Protein AF-A0AAJ8LCW9-F1 (afdb_monomer_lite)

Organism: NCBI:txid1296096

Structure (mmCIF, N/CA/C/O backbone):
data_AF-A0AAJ8LCW9-F1
#
_entry.id   AF-A0AAJ8LCW9-F1
#
loop_
_atom_site.group_PDB
_atom_site.id
_atom_site.type_symbol
_atom_site.label_atom_id
_atom_site.label_alt_id
_atom_site.label_comp_id
_atom_site.label_asym_id
_atom_site.label_entity_id
_atom_site.label_seq_id
_atom_site.pdbx_PDB_ins_code
_atom_site.Cartn_x
_atom_site.Cartn_y
_atom_site.Cartn_z
_atom_site.occupancy
_atom_site.B_iso_or_equiv
_atom_site.auth_seq_id
_atom_site.auth_comp_id
_atom_site.auth_asym_id
_atom_site.auth_atom_id
_atom_site.pdbx_PDB_model_num
ATOM 1 N N . MET A 1 1 ? -0.059 -3.047 -17.347 1.00 58.25 1 MET A N 1
ATOM 2 C CA . MET A 1 1 ? -0.782 -4.245 -16.850 1.00 58.25 1 MET A CA 1
ATOM 3 C C . MET A 1 1 ? 0.128 -5.321 -16.253 1.00 58.25 1 MET A C 1
ATOM 5 O O . MET A 1 1 ? -0.331 -6.059 -15.388 1.00 58.25 1 MET A O 1
ATOM 9 N N . HIS A 1 2 ? 1.405 -5.408 -16.647 1.00 83.19 2 HIS A N 1
ATOM 10 C CA . HIS A 1 2 ? 2.320 -6.423 -16.113 1.00 83.19 2 HIS A CA 1
ATOM 11 C C . HIS A 1 2 ? 2.634 -6.242 -14.610 1.00 83.19 2 HIS A C 1
ATOM 13 O O . HIS A 1 2 ? 2.456 -7.176 -13.840 1.00 83.19 2 HIS A O 1
ATOM 19 N N . TYR A 1 3 ? 2.980 -5.028 -14.161 1.00 90.06 3 TYR A N 1
ATOM 20 C CA . TYR A 1 3 ? 3.440 -4.777 -12.783 1.00 90.06 3 TYR A CA 1
ATOM 21 C C . TYR A 1 3 ? 2.449 -5.167 -11.680 1.00 90.06 3 TYR A C 1
ATOM 23 O O . TYR A 1 3 ? 2.818 -5.895 -10.763 1.00 90.06 3 TYR A O 1
ATOM 31 N N . ILE A 1 4 ? 1.185 -4.743 -11.783 1.00 91.00 4 ILE A N 1
ATOM 32 C CA . ILE A 1 4 ? 0.148 -5.074 -10.790 1.00 91.00 4 ILE A CA 1
ATOM 33 C C . ILE A 1 4 ? -0.061 -6.593 -10.715 1.00 91.00 4 ILE A C 1
ATOM 35 O O . ILE A 1 4 ? -0.113 -7.154 -9.623 1.00 91.00 4 ILE A O 1
ATOM 39 N N . SER A 1 5 ? -0.099 -7.275 -11.863 1.00 91.38 5 SER A N 1
ATOM 40 C CA . SER A 1 5 ? -0.212 -8.738 -11.914 1.00 91.38 5 SER A CA 1
ATOM 41 C C . SER A 1 5 ? 0.987 -9.411 -11.236 1.00 91.38 5 SER A C 1
ATOM 43 O O . SER A 1 5 ? 0.814 -10.320 -10.427 1.00 91.38 5 SER A O 1
ATOM 45 N N . THR A 1 6 ? 2.205 -8.925 -11.485 1.00 92.25 6 THR A N 1
ATOM 46 C CA . THR A 1 6 ? 3.420 -9.428 -10.829 1.00 92.25 6 THR A CA 1
ATOM 47 C C . THR A 1 6 ? 3.363 -9.258 -9.312 1.00 92.25 6 THR A C 1
ATOM 49 O O . THR A 1 6 ? 3.695 -10.193 -8.579 1.00 92.25 6 THR A O 1
ATOM 52 N N . VAL A 1 7 ? 2.897 -8.105 -8.818 1.00 93.31 7 VAL A N 1
ATOM 53 C CA . VAL A 1 7 ? 2.725 -7.884 -7.375 1.00 93.31 7 VAL A CA 1
ATOM 54 C C . VAL A 1 7 ? 1.676 -8.831 -6.792 1.00 93.31 7 VAL A C 1
ATOM 56 O O . VAL A 1 7 ? 1.915 -9.415 -5.734 1.00 93.31 7 VAL A O 1
ATOM 59 N N . TYR A 1 8 ? 0.559 -9.058 -7.488 1.00 93.06 8 TYR A N 1
ATOM 60 C CA . TYR A 1 8 ? -0.453 -10.020 -7.049 1.00 93.06 8 TYR A CA 1
ATOM 61 C C . TYR A 1 8 ? 0.145 -11.419 -6.845 1.00 93.06 8 TYR A C 1
ATOM 63 O O . TYR A 1 8 ? 0.062 -11.995 -5.757 1.00 93.06 8 TYR A O 1
ATOM 71 N N . TYR A 1 9 ? 0.819 -11.943 -7.871 1.00 92.56 9 TYR A N 1
ATOM 72 C CA . TYR A 1 9 ? 1.364 -13.298 -7.836 1.00 92.56 9 TYR A CA 1
ATOM 73 C C . TYR A 1 9 ? 2.528 -13.462 -6.859 1.00 92.56 9 TYR A C 1
ATOM 75 O O . TYR A 1 9 ? 2.639 -14.517 -6.235 1.00 92.56 9 TYR A O 1
ATOM 83 N N . ARG A 1 10 ? 3.403 -12.457 -6.714 1.00 91.06 10 ARG A N 1
ATOM 84 C CA . ARG A 1 10 ? 4.617 -12.576 -5.885 1.00 91.06 10 ARG A CA 1
ATOM 85 C C . ARG A 1 10 ? 4.425 -12.126 -4.432 1.00 91.06 10 ARG A C 1
ATOM 87 O O . ARG A 1 10 ? 5.146 -12.619 -3.566 1.00 91.06 10 ARG A O 1
ATOM 94 N N . ILE A 1 11 ? 3.498 -11.205 -4.158 1.00 91.88 11 ILE A N 1
ATOM 95 C CA . ILE A 1 11 ? 3.302 -10.595 -2.830 1.00 91.88 11 ILE A CA 1
ATOM 96 C C . ILE A 1 11 ? 1.948 -10.967 -2.240 1.00 91.88 11 ILE A C 1
ATOM 98 O O . ILE A 1 11 ? 1.900 -11.562 -1.162 1.00 91.88 11 ILE A O 1
ATOM 102 N N . GLN A 1 12 ? 0.854 -10.628 -2.929 1.00 89.88 12 GLN A N 1
ATOM 103 C CA . GLN A 1 12 ? -0.493 -10.765 -2.366 1.00 89.88 12 GLN A CA 1
ATOM 104 C C . GLN A 1 12 ? -0.827 -12.225 -2.051 1.00 89.88 12 GLN A C 1
ATOM 106 O O . GLN A 1 12 ? -1.369 -12.509 -0.987 1.00 89.88 12 GLN A O 1
ATOM 111 N N . SER A 1 13 ? -0.424 -13.150 -2.924 1.00 88.69 13 SER A N 1
ATOM 112 C CA . SER A 1 13 ? -0.558 -14.600 -2.724 1.00 88.69 13 SER A CA 1
ATOM 113 C C . SER A 1 13 ? 0.070 -15.123 -1.423 1.00 88.69 13 SER A C 1
ATOM 115 O O . SER A 1 13 ? -0.353 -16.159 -0.918 1.00 88.69 13 SER A O 1
ATOM 117 N N . ARG A 1 14 ? 1.077 -14.424 -0.879 1.00 89.69 14 ARG A N 1
ATOM 118 C CA . ARG A 1 14 ? 1.819 -14.830 0.324 1.00 89.69 14 ARG A CA 1
ATOM 119 C C . ARG A 1 14 ? 1.370 -14.093 1.578 1.00 89.69 14 ARG A C 1
ATOM 121 O O . ARG A 1 14 ? 1.349 -14.695 2.645 1.00 89.69 14 ARG A O 1
ATOM 128 N N . TYR A 1 15 ? 1.058 -12.801 1.457 1.00 85.75 15 TYR A N 1
ATOM 129 C CA . TYR A 1 15 ? 0.873 -11.924 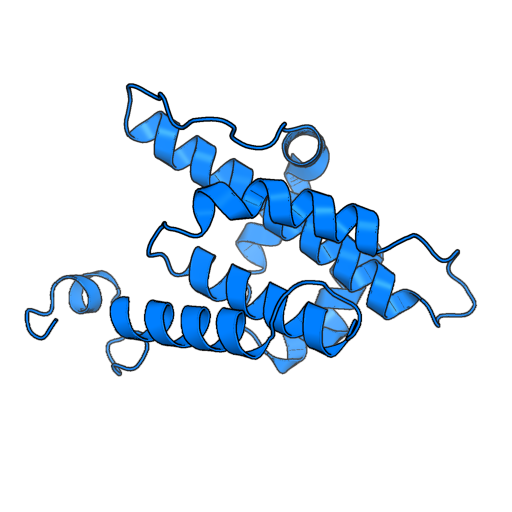2.617 1.00 85.75 15 TYR A CA 1
ATOM 130 C C . TYR A 1 15 ? -0.533 -11.336 2.765 1.00 85.75 15 TYR A C 1
ATOM 132 O O . TYR A 1 15 ? -0.788 -10.731 3.798 1.00 85.75 15 TYR A O 1
ATOM 140 N N . GLY A 1 16 ? -1.440 -11.523 1.797 1.00 87.00 16 GLY A N 1
ATOM 141 C CA . GLY A 1 16 ? -2.896 -11.347 1.938 1.00 87.00 16 GLY A CA 1
ATOM 142 C C . GLY A 1 16 ? -3.410 -10.068 2.612 1.00 87.00 16 GLY A C 1
ATOM 143 O O . GLY A 1 16 ? -4.531 -10.074 3.112 1.00 87.00 16 GLY A O 1
ATOM 144 N N . PHE A 1 17 ? -2.613 -8.999 2.681 1.00 90.56 17 PHE A N 1
ATOM 145 C CA . PHE A 1 17 ? -2.927 -7.823 3.494 1.00 90.56 17 PHE A CA 1
ATOM 146 C C . PHE A 1 17 ? -3.607 -6.720 2.690 1.00 90.56 17 PHE A C 1
ATOM 148 O O . PHE A 1 17 ? -4.244 -5.861 3.288 1.00 90.56 17 PHE A O 1
ATOM 155 N N . LEU A 1 18 ? -3.499 -6.727 1.360 1.00 91.81 18 LEU A N 1
ATOM 156 C CA . LEU A 1 18 ? -4.129 -5.724 0.505 1.00 91.81 18 LEU A CA 1
ATOM 157 C C . LEU A 1 18 ? -5.569 -6.114 0.167 1.00 91.81 18 LEU A C 1
ATOM 159 O O . LEU A 1 18 ? -5.849 -7.284 -0.105 1.00 91.81 18 LEU A O 1
ATOM 163 N N . ASP A 1 19 ? -6.461 -5.127 0.094 1.00 91.06 19 ASP A N 1
ATOM 164 C CA . ASP A 1 19 ? -7.772 -5.315 -0.523 1.00 91.06 19 ASP A CA 1
ATOM 165 C C . ASP A 1 19 ? -7.655 -5.194 -2.046 1.00 91.06 19 ASP A C 1
ATOM 167 O O . ASP A 1 19 ? -7.587 -4.105 -2.623 1.00 91.06 19 ASP A O 1
ATOM 171 N N . TRP A 1 20 ? -7.615 -6.349 -2.709 1.00 90.94 20 TRP A N 1
ATOM 172 C CA . TRP A 1 20 ? -7.458 -6.396 -4.155 1.00 90.94 20 TRP A CA 1
ATOM 173 C C . TRP A 1 20 ? -8.676 -5.860 -4.907 1.00 90.94 20 TRP A C 1
ATOM 175 O O . TRP A 1 20 ? -8.513 -5.344 -6.009 1.00 90.94 20 TRP A O 1
ATOM 185 N N . LEU A 1 21 ? -9.880 -5.951 -4.336 1.00 91.94 21 LEU A N 1
ATOM 186 C CA . LEU A 1 21 ? -11.086 -5.462 -5.001 1.00 91.94 21 LEU A CA 1
ATOM 187 C C . LEU A 1 21 ? -11.037 -3.934 -5.125 1.00 91.94 21 LEU A C 1
ATOM 189 O O . LEU A 1 21 ? -11.228 -3.398 -6.219 1.00 91.94 21 LEU A O 1
ATOM 193 N N . SER A 1 22 ? -10.687 -3.251 -4.031 1.00 92.00 22 SER A N 1
ATOM 194 C CA . SER A 1 22 ? -10.468 -1.800 -4.018 1.00 92.00 22 SER A CA 1
ATOM 195 C C . SER A 1 22 ? -9.353 -1.389 -4.981 1.00 92.00 22 SER A C 1
ATOM 197 O O . SER A 1 22 ? -9.538 -0.477 -5.786 1.00 92.00 22 SER A O 1
ATOM 199 N N . ILE A 1 23 ? -8.242 -2.135 -5.011 1.00 93.62 23 ILE A N 1
ATOM 200 C CA . ILE A 1 23 ? -7.146 -1.892 -5.963 1.00 93.62 23 ILE A CA 1
ATOM 201 C C . ILE A 1 23 ? -7.613 -2.014 -7.417 1.00 93.62 23 ILE A C 1
ATOM 203 O O . ILE A 1 23 ? -7.252 -1.173 -8.237 1.00 93.62 23 ILE A O 1
ATOM 207 N N . GLN A 1 24 ? -8.413 -3.026 -7.763 1.00 92.56 24 GLN A N 1
ATOM 208 C CA . GLN A 1 24 ? -8.944 -3.166 -9.124 1.00 92.56 24 GLN A CA 1
ATOM 209 C C . GLN A 1 24 ? -9.886 -2.011 -9.491 1.00 92.56 24 GLN A C 1
ATOM 211 O O . GLN A 1 24 ? -9.837 -1.509 -10.615 1.00 92.56 24 GLN A O 1
ATOM 216 N N . ASN A 1 25 ? -10.701 -1.545 -8.544 1.00 93.69 25 ASN A N 1
ATOM 217 C CA . ASN A 1 25 ? -11.570 -0.389 -8.751 1.00 93.69 25 ASN A CA 1
ATOM 218 C C . ASN A 1 25 ? -10.762 0.901 -8.982 1.00 93.69 25 ASN A C 1
ATOM 220 O O . ASN A 1 25 ? -11.015 1.635 -9.940 1.00 93.69 25 ASN A O 1
ATOM 224 N N . TRP A 1 26 ? -9.737 1.157 -8.166 1.00 93.94 26 TRP A N 1
ATOM 225 C CA . TRP A 1 26 ? -8.822 2.281 -8.384 1.00 93.94 26 TRP A CA 1
ATOM 226 C C . TRP A 1 26 ? -8.065 2.138 -9.703 1.00 93.94 26 TRP A C 1
ATOM 228 O O . TRP A 1 26 ? -7.914 3.116 -10.434 1.00 93.94 26 TRP A O 1
ATOM 238 N N . GLN A 1 27 ? -7.671 0.917 -10.072 1.00 92.38 27 GLN A N 1
ATOM 239 C CA . GLN A 1 27 ? -7.014 0.648 -11.344 1.00 92.38 27 GLN A CA 1
ATOM 240 C C . GLN A 1 27 ? -7.904 1.001 -12.534 1.00 92.38 27 GLN A C 1
ATOM 242 O O . GLN A 1 27 ? -7.396 1.510 -13.525 1.00 92.38 27 GLN A O 1
ATOM 247 N N . PHE A 1 28 ? -9.221 0.808 -12.459 1.00 92.81 28 PHE A N 1
ATOM 248 C CA . PHE A 1 28 ? -10.123 1.274 -13.516 1.00 92.81 28 PHE A CA 1
ATOM 249 C C . PHE A 1 28 ? -10.070 2.804 -13.685 1.00 92.81 28 PHE A C 1
ATOM 251 O O . PHE A 1 28 ? -10.131 3.322 -14.799 1.00 92.81 28 PHE A O 1
ATOM 258 N N . LYS A 1 29 ? -9.867 3.533 -12.583 1.00 93.00 29 LYS A N 1
ATOM 259 C CA . LYS A 1 29 ? -9.745 4.997 -12.535 1.00 93.00 29 LYS A CA 1
ATOM 260 C C . LYS A 1 29 ? -8.294 5.493 -12.616 1.00 93.00 29 LYS A C 1
ATOM 262 O O . LYS A 1 29 ? -8.047 6.675 -12.378 1.00 93.00 29 LYS A O 1
ATOM 267 N N . HIS A 1 30 ? -7.333 4.636 -12.981 1.00 92.00 30 HIS A N 1
ATOM 268 C CA . HIS A 1 30 ? -5.902 4.934 -12.845 1.00 92.00 30 HIS A CA 1
ATOM 269 C C . HIS A 1 30 ? -5.470 6.238 -13.532 1.00 92.00 30 HIS A C 1
ATOM 271 O O . HIS A 1 30 ? -4.596 6.932 -13.031 1.00 92.00 30 HIS A O 1
ATOM 277 N N . ARG A 1 31 ? -6.074 6.595 -14.677 1.00 91.69 31 ARG A N 1
ATOM 278 C CA . ARG A 1 31 ? -5.732 7.831 -15.404 1.00 91.69 31 ARG A CA 1
ATOM 279 C C . ARG A 1 31 ? -6.019 9.081 -14.585 1.00 91.69 31 ARG A C 1
ATOM 281 O O . ARG A 1 31 ? -5.244 10.023 -14.638 1.00 91.69 31 ARG A O 1
ATOM 288 N N . TYR A 1 32 ? -7.131 9.069 -13.862 1.00 92.69 32 TYR A N 1
ATOM 289 C CA . TYR A 1 32 ? -7.525 10.167 -12.996 1.00 92.69 32 TYR A CA 1
ATOM 290 C C . TYR A 1 32 ? -6.658 10.182 -11.736 1.00 92.69 32 TYR A C 1
ATOM 292 O O . TYR A 1 32 ? -6.013 11.183 -11.454 1.00 92.69 32 TYR A O 1
ATOM 300 N N . LEU A 1 33 ? -6.552 9.043 -11.046 1.00 92.81 33 LEU A N 1
ATOM 301 C CA . LEU A 1 33 ? -5.837 8.951 -9.769 1.00 92.81 33 LEU A CA 1
ATOM 302 C C . LEU A 1 33 ? -4.334 9.232 -9.897 1.00 92.81 33 LEU A C 1
ATOM 304 O O . LEU A 1 33 ? -3.765 9.919 -9.058 1.00 92.81 33 LEU A O 1
ATOM 308 N N . CYS A 1 34 ? -3.685 8.758 -10.963 1.00 91.19 34 CYS A N 1
ATOM 309 C CA . CYS A 1 34 ? -2.270 9.046 -11.206 1.00 91.19 34 CYS A CA 1
ATOM 310 C C . CYS A 1 34 ? -2.019 10.483 -11.694 1.00 91.19 34 CYS A C 1
ATOM 312 O O . CYS A 1 34 ? -0.870 10.911 -11.707 1.00 91.19 34 CYS A O 1
ATOM 314 N N . ALA A 1 35 ? -3.055 11.216 -12.113 1.00 92.19 35 ALA A N 1
ATOM 315 C CA . ALA A 1 35 ? -2.947 12.626 -12.485 1.00 92.19 35 ALA A CA 1
ATOM 316 C C . ALA A 1 35 ? -3.201 13.578 -11.303 1.00 92.19 35 ALA A C 1
ATOM 318 O O . ALA A 1 35 ? -3.006 14.785 -11.448 1.00 92.19 35 ALA A O 1
ATOM 319 N N . LEU A 1 36 ? -3.633 13.057 -10.148 1.00 90.00 36 LEU A N 1
ATOM 320 C CA . LEU A 1 36 ? -3.848 13.859 -8.950 1.00 90.00 36 LEU A CA 1
ATOM 321 C C . LEU A 1 36 ? -2.529 14.452 -8.457 1.00 90.00 36 LEU A C 1
ATOM 323 O O . LEU A 1 36 ? -1.495 13.785 -8.427 1.00 90.00 36 LEU A O 1
ATOM 327 N N . GLN A 1 37 ? -2.584 15.705 -8.020 1.00 86.25 37 GLN A N 1
ATOM 328 C CA . GLN A 1 37 ? -1.488 16.300 -7.268 1.00 86.25 37 GLN A CA 1
ATOM 329 C C . GLN A 1 37 ? -1.550 15.830 -5.808 1.00 86.25 37 GLN A C 1
ATOM 331 O O . GLN A 1 37 ? -2.642 15.553 -5.312 1.00 86.25 37 GLN A O 1
ATOM 336 N N . PRO A 1 38 ? -0.412 15.712 -5.106 1.00 81.81 38 PRO A N 1
ATOM 337 C CA . PRO A 1 38 ? -0.403 15.421 -3.675 1.00 81.81 38 PRO A CA 1
ATOM 338 C C . PRO A 1 38 ? -1.197 16.463 -2.875 1.00 81.81 38 PRO A C 1
ATOM 340 O O . PRO A 1 38 ? -1.182 17.644 -3.214 1.00 81.81 38 PRO A O 1
ATOM 343 N N . LEU A 1 39 ? -1.870 16.026 -1.805 1.00 79.81 39 LEU A N 1
ATOM 344 C CA . LEU A 1 39 ? -2.582 16.919 -0.884 1.00 79.81 39 LEU A CA 1
ATOM 345 C C . LEU A 1 39 ? -1.567 17.857 -0.215 1.00 79.81 39 LEU A C 1
ATOM 347 O O . LEU A 1 39 ? -0.648 17.372 0.443 1.00 79.81 39 LEU A O 1
ATOM 351 N N . SER A 1 40 ? -1.730 19.172 -0.383 1.00 67.12 40 SER A N 1
ATOM 352 C CA . SER A 1 40 ? -0.885 20.177 0.273 1.00 67.12 40 SER A CA 1
ATOM 353 C C . SER A 1 40 ? -1.445 20.619 1.626 1.00 67.12 40 SER A C 1
ATOM 355 O O . SER A 1 40 ? -0.676 20.670 2.570 1.00 67.12 40 SER A O 1
ATOM 357 N N . ASP A 1 41 ? -2.762 20.841 1.747 1.00 57.50 41 ASP A N 1
ATOM 358 C CA . ASP A 1 41 ? -3.448 21.187 3.003 1.00 57.50 41 ASP A CA 1
ATOM 359 C C . ASP A 1 41 ? -4.922 20.736 2.939 1.00 57.50 41 ASP A C 1
ATOM 361 O O . ASP A 1 41 ? -5.624 21.040 1.971 1.00 57.50 41 ASP A O 1
ATOM 365 N N . ILE A 1 42 ? -5.419 20.012 3.952 1.00 58.88 42 ILE A N 1
ATOM 366 C CA . ILE A 1 42 ? -6.837 19.606 4.046 1.00 58.88 42 ILE A CA 1
ATOM 367 C C . ILE A 1 42 ? -7.652 20.805 4.566 1.00 58.88 42 ILE A C 1
ATOM 369 O O . ILE A 1 42 ? -8.038 20.850 5.728 1.00 58.88 42 ILE A O 1
ATOM 373 N N . ASN A 1 43 ? -7.901 21.796 3.709 1.00 52.41 43 ASN A N 1
ATOM 374 C CA . ASN A 1 43 ? -8.856 22.881 3.968 1.00 52.41 43 ASN A CA 1
ATOM 375 C C . ASN A 1 43 ? -10.168 22.581 3.233 1.00 52.41 43 ASN A C 1
ATOM 377 O O . ASN A 1 43 ? -10.500 23.237 2.249 1.00 52.41 43 ASN A O 1
ATOM 381 N N . ILE A 1 44 ? -10.879 21.534 3.652 1.00 58.34 44 ILE A N 1
ATOM 382 C CA . ILE A 1 44 ? -12.142 21.128 3.023 1.00 58.34 44 ILE A CA 1
ATOM 383 C C . ILE A 1 44 ? -13.260 21.290 4.054 1.00 58.34 44 ILE A C 1
ATOM 385 O O . ILE A 1 44 ? -13.184 20.759 5.156 1.00 58.34 44 ILE A O 1
ATOM 389 N N . GLU A 1 45 ? -14.290 22.056 3.699 1.00 57.50 45 GLU A N 1
ATOM 390 C CA . GLU A 1 45 ? -15.361 22.483 4.613 1.00 57.50 45 GLU A CA 1
ATOM 391 C C . GLU A 1 45 ? -16.490 21.438 4.770 1.00 57.50 45 GLU A C 1
ATOM 393 O O . GLU A 1 45 ? -17.350 21.592 5.635 1.00 57.50 45 GLU A O 1
ATOM 398 N N . GLN A 1 46 ? -16.495 20.362 3.966 1.00 64.75 46 GLN A N 1
ATOM 399 C CA . GLN A 1 46 ? -17.539 19.324 3.966 1.00 64.75 46 GLN A CA 1
ATOM 400 C C . GLN A 1 46 ? -16.974 17.914 4.202 1.00 64.75 46 GLN A C 1
ATOM 402 O O . GLN A 1 46 ? -16.064 17.461 3.509 1.00 64.75 46 GLN A O 1
ATOM 407 N N . GLN A 1 47 ? -17.558 17.195 5.168 1.00 66.25 47 GLN A N 1
ATOM 408 C CA . GLN A 1 47 ? -17.099 15.876 5.629 1.00 66.25 47 GLN A CA 1
ATOM 409 C C . GLN A 1 47 ? -17.133 14.788 4.539 1.00 66.25 47 GLN A C 1
ATOM 411 O O . GLN A 1 47 ? -16.225 13.957 4.473 1.00 66.25 47 GLN A O 1
ATOM 416 N N . ASP A 1 48 ? -18.152 14.795 3.676 1.00 72.56 48 ASP A N 1
ATOM 417 C CA . ASP A 1 48 ? -18.312 13.781 2.624 1.00 72.56 48 ASP A CA 1
ATOM 418 C C . ASP A 1 48 ? -17.293 13.961 1.487 1.00 72.56 48 ASP A C 1
ATOM 420 O O . ASP A 1 48 ? -16.756 12.981 0.959 1.00 72.56 48 ASP A O 1
ATOM 424 N N . ASP A 1 49 ? -16.951 15.210 1.167 1.00 79.44 49 ASP A N 1
ATOM 425 C CA . ASP A 1 49 ? -15.918 15.531 0.181 1.00 79.44 49 ASP A CA 1
ATOM 426 C C . ASP A 1 49 ? -14.517 15.188 0.703 1.00 79.44 49 ASP A C 1
ATOM 428 O O . ASP A 1 49 ? -13.683 14.683 -0.053 1.00 79.44 49 ASP A O 1
ATOM 432 N N . ILE A 1 50 ? -14.274 15.362 2.011 1.00 83.31 50 ILE A N 1
ATOM 433 C CA . ILE A 1 50 ? -13.032 14.928 2.669 1.00 83.31 50 ILE A CA 1
ATOM 434 C C . ILE A 1 50 ? -12.853 13.416 2.536 1.00 83.31 50 ILE A C 1
ATOM 436 O O . ILE A 1 50 ? -11.787 12.953 2.132 1.00 83.31 50 ILE A O 1
ATOM 440 N N . ALA A 1 51 ? -13.884 12.633 2.868 1.00 86.06 51 ALA A N 1
ATOM 441 C CA . ALA A 1 51 ? -13.799 11.176 2.828 1.00 86.06 51 ALA A CA 1
ATOM 442 C C . ALA A 1 51 ? -13.506 10.660 1.410 1.00 86.06 51 ALA A C 1
ATOM 444 O O . ALA A 1 51 ? -12.677 9.764 1.234 1.00 86.06 51 ALA A O 1
ATOM 445 N N . ARG A 1 52 ? -14.135 11.263 0.391 1.00 87.38 52 ARG A N 1
ATOM 446 C CA . ARG A 1 52 ? -13.852 10.959 -1.018 1.00 87.38 52 ARG A CA 1
ATOM 447 C C . ARG A 1 52 ? -12.428 11.314 -1.422 1.00 87.38 52 ARG A C 1
ATOM 449 O O . ARG A 1 52 ? -11.764 10.484 -2.035 1.00 87.38 52 ARG A O 1
ATOM 456 N N . ALA A 1 53 ? -11.958 12.509 -1.070 1.00 88.19 53 ALA A N 1
ATOM 457 C CA . ALA A 1 53 ? -10.594 12.927 -1.374 1.00 88.19 53 ALA A CA 1
ATOM 458 C C . ALA A 1 53 ? -9.571 11.986 -0.715 1.00 88.19 53 ALA A C 1
ATOM 460 O O . ALA A 1 53 ? -8.619 11.545 -1.354 1.00 88.19 53 ALA A O 1
ATOM 461 N N . ILE A 1 54 ? -9.796 11.597 0.542 1.00 90.19 54 ILE A N 1
ATOM 462 C CA . ILE A 1 54 ? -8.946 10.629 1.245 1.00 90.19 54 ILE A CA 1
ATOM 463 C C . ILE A 1 54 ? -8.892 9.289 0.494 1.00 90.19 54 ILE A C 1
ATOM 465 O O . ILE A 1 54 ? -7.796 8.768 0.282 1.00 90.19 54 ILE A O 1
ATOM 469 N N . ASP A 1 55 ? -10.034 8.742 0.059 1.00 92.12 55 ASP A N 1
ATOM 470 C CA . ASP A 1 55 ? -10.073 7.491 -0.719 1.00 92.12 55 ASP A CA 1
ATOM 471 C C . ASP A 1 55 ? -9.316 7.613 -2.048 1.00 92.12 55 ASP A C 1
ATOM 473 O O . ASP A 1 55 ? -8.511 6.749 -2.393 1.00 92.12 55 ASP A O 1
ATOM 477 N N . GLU A 1 56 ? -9.512 8.716 -2.772 1.00 93.06 56 GLU A N 1
ATOM 478 C CA . GLU A 1 56 ? -8.837 8.977 -4.044 1.00 93.06 56 GLU A CA 1
ATOM 479 C C . GLU A 1 56 ? -7.311 9.068 -3.865 1.00 93.06 56 GLU A C 1
ATOM 481 O O . GLU A 1 56 ? -6.555 8.479 -4.643 1.00 93.06 56 GLU A O 1
ATOM 486 N N . HIS A 1 57 ? -6.835 9.727 -2.805 1.00 93.38 57 HIS A N 1
ATOM 487 C CA . HIS A 1 57 ? -5.404 9.819 -2.516 1.00 93.38 57 HIS A CA 1
ATOM 488 C C . HIS A 1 57 ? -4.808 8.512 -1.978 1.00 93.38 57 HIS A C 1
ATOM 490 O O . HIS A 1 57 ? -3.669 8.190 -2.330 1.00 93.38 57 HIS A O 1
ATOM 496 N N . PHE A 1 58 ? -5.558 7.714 -1.208 1.00 94.94 58 PHE A N 1
ATOM 497 C CA . PHE A 1 58 ? -5.153 6.339 -0.896 1.00 94.94 58 PHE A CA 1
ATOM 498 C C . PHE A 1 58 ? -5.041 5.509 -2.174 1.00 94.94 58 PHE A C 1
ATOM 500 O O . PHE A 1 58 ? -4.039 4.821 -2.367 1.00 94.94 58 PHE A O 1
ATOM 507 N N . GLY A 1 59 ? -6.017 5.613 -3.078 1.00 95.00 59 GLY A N 1
ATOM 508 C CA . GLY A 1 59 ? -5.988 4.950 -4.375 1.00 95.00 59 GLY A CA 1
ATOM 509 C C . GLY A 1 59 ? -4.764 5.345 -5.199 1.00 95.00 59 GLY A C 1
ATOM 510 O O . GLY A 1 59 ? -4.050 4.470 -5.692 1.00 95.00 59 GLY A O 1
ATOM 511 N N . ALA A 1 60 ? -4.459 6.642 -5.291 1.00 95.88 60 ALA A N 1
ATOM 512 C CA . ALA A 1 60 ? -3.254 7.140 -5.952 1.00 95.88 60 ALA A CA 1
ATOM 513 C C . ALA A 1 60 ? -1.977 6.567 -5.315 1.00 95.88 60 ALA A C 1
ATOM 515 O O . ALA A 1 60 ? -1.127 6.029 -6.028 1.00 95.88 60 ALA A O 1
ATOM 516 N N . PHE A 1 61 ? -1.867 6.605 -3.982 1.00 96.44 61 PHE A N 1
ATOM 517 C CA . PHE A 1 61 ? -0.752 6.005 -3.249 1.00 96.44 61 PHE A CA 1
ATOM 518 C C . PHE A 1 61 ? -0.587 4.515 -3.573 1.00 96.44 61 PHE A C 1
ATOM 520 O O . PHE A 1 61 ? 0.504 4.091 -3.956 1.00 96.44 61 PHE A O 1
ATOM 527 N N . PHE A 1 62 ? -1.651 3.714 -3.453 1.00 96.44 62 PHE A N 1
ATOM 528 C CA . PHE A 1 62 ? -1.575 2.274 -3.684 1.00 96.44 62 PHE A CA 1
ATOM 529 C C . PHE A 1 62 ? -1.184 1.967 -5.127 1.00 96.44 62 PHE A C 1
ATOM 531 O O . PHE A 1 62 ? -0.330 1.112 -5.348 1.00 96.44 62 PHE A O 1
ATOM 538 N N . LEU A 1 63 ? -1.742 2.672 -6.113 1.00 96.19 63 LEU A N 1
ATOM 539 C CA . LEU A 1 63 ? -1.380 2.463 -7.514 1.00 96.19 63 LEU A CA 1
ATOM 540 C C . LEU A 1 63 ? 0.091 2.789 -7.779 1.00 96.19 63 LEU A C 1
ATOM 542 O O . LEU A 1 63 ? 0.803 1.952 -8.338 1.00 96.19 63 LEU A O 1
ATOM 546 N N . TRP A 1 64 ? 0.570 3.955 -7.337 1.00 96.12 64 TRP A N 1
ATOM 547 C CA . TRP A 1 64 ? 1.976 4.331 -7.492 1.00 96.12 64 TRP A CA 1
ATOM 548 C C . TRP A 1 64 ? 2.914 3.360 -6.765 1.00 96.12 64 TRP A C 1
ATOM 550 O O . TRP A 1 64 ? 3.899 2.913 -7.354 1.00 96.12 64 TRP A O 1
ATOM 560 N N . MET A 1 65 ? 2.569 2.927 -5.548 1.00 95.81 65 MET A N 1
ATOM 561 C CA . MET A 1 65 ? 3.333 1.906 -4.823 1.00 95.81 65 MET A CA 1
ATOM 562 C C . MET A 1 65 ? 3.363 0.564 -5.548 1.00 95.81 65 MET A C 1
ATOM 564 O O . MET A 1 65 ? 4.413 -0.070 -5.611 1.00 95.81 65 MET A O 1
ATOM 568 N N . LEU A 1 66 ? 2.236 0.100 -6.092 1.00 95.69 66 LEU A N 1
ATOM 569 C CA . LEU A 1 66 ? 2.168 -1.171 -6.815 1.00 95.69 66 LEU A CA 1
ATOM 570 C C . LEU A 1 66 ? 2.952 -1.113 -8.128 1.00 95.69 66 LEU A C 1
ATOM 572 O O . LEU A 1 66 ? 3.572 -2.106 -8.509 1.00 95.69 66 LEU A O 1
ATOM 576 N N . TYR A 1 67 ? 2.970 0.037 -8.805 1.00 94.69 67 TYR A N 1
ATOM 577 C CA . TYR A 1 67 ? 3.825 0.248 -9.970 1.00 94.69 67 TYR A CA 1
ATOM 578 C C . TYR A 1 67 ? 5.307 0.269 -9.595 1.00 94.69 67 TYR A C 1
ATOM 580 O O . TYR A 1 67 ? 6.082 -0.440 -10.232 1.00 94.69 67 TYR A O 1
ATOM 588 N N . GLY A 1 68 ? 5.692 0.978 -8.530 1.00 94.44 68 GLY A N 1
ATOM 589 C CA . GLY A 1 68 ? 7.065 0.987 -8.016 1.00 94.44 68 GLY A CA 1
ATOM 590 C C . GLY A 1 68 ? 7.538 -0.394 -7.574 1.00 94.44 68 GLY A C 1
ATOM 591 O O . GLY A 1 68 ? 8.566 -0.888 -8.033 1.00 94.44 68 GLY A O 1
ATOM 592 N N . LEU A 1 69 ? 6.751 -1.078 -6.746 1.00 94.69 69 LEU A N 1
ATOM 593 C CA . LEU A 1 69 ? 7.062 -2.425 -6.276 1.00 94.69 69 LEU A CA 1
ATOM 594 C C . LEU A 1 69 ? 7.089 -3.434 -7.427 1.00 94.69 69 LEU A C 1
ATOM 596 O O . LEU A 1 69 ? 7.974 -4.284 -7.478 1.00 94.69 69 LEU A O 1
ATOM 600 N N . GLY A 1 70 ? 6.145 -3.345 -8.364 1.00 93.94 70 GLY A N 1
ATOM 601 C CA . GLY A 1 70 ? 6.121 -4.202 -9.542 1.00 93.94 70 GLY A CA 1
ATOM 602 C C . GLY A 1 70 ? 7.330 -3.975 -10.448 1.00 93.94 70 GLY A C 1
ATOM 603 O O . GLY A 1 70 ? 7.946 -4.954 -10.862 1.00 93.94 70 GLY A O 1
ATOM 604 N N . ALA A 1 71 ? 7.723 -2.721 -10.686 1.00 93.19 71 ALA A N 1
ATOM 605 C CA . ALA A 1 71 ? 8.949 -2.385 -11.407 1.00 93.19 71 ALA A CA 1
ATOM 606 C C . ALA A 1 71 ? 10.184 -2.954 -10.692 1.00 93.19 71 ALA A C 1
ATOM 608 O O . ALA A 1 71 ? 10.995 -3.619 -11.331 1.00 93.19 71 ALA A O 1
ATOM 609 N N . LYS A 1 72 ? 10.269 -2.817 -9.359 1.00 93.00 72 LYS A N 1
ATOM 610 C CA . LYS A 1 72 ? 11.366 -3.396 -8.568 1.00 93.00 72 LYS A CA 1
ATOM 611 C C . LYS A 1 72 ? 11.436 -4.918 -8.678 1.00 93.00 72 LYS A C 1
ATOM 613 O O . LYS A 1 72 ? 12.513 -5.490 -8.781 1.00 93.00 72 LYS A O 1
ATOM 618 N N . LEU A 1 73 ? 10.288 -5.593 -8.657 1.00 91.94 73 LEU A N 1
ATOM 619 C CA . LEU A 1 73 ? 10.221 -7.051 -8.787 1.00 91.94 73 LEU A CA 1
ATOM 620 C C . LEU A 1 73 ? 10.634 -7.543 -10.181 1.00 91.94 73 LEU A C 1
ATOM 622 O O . LEU A 1 73 ? 11.098 -8.677 -10.293 1.00 91.94 73 LEU A O 1
ATOM 626 N N . CYS A 1 74 ? 10.445 -6.720 -11.211 1.00 91.06 74 CYS A N 1
ATOM 627 C CA . CYS A 1 74 ? 10.754 -7.045 -12.604 1.00 91.06 74 CYS A CA 1
ATOM 628 C C . CYS A 1 74 ? 12.153 -6.579 -13.041 1.00 91.06 74 CYS A C 1
ATOM 630 O O . CYS A 1 74 ? 12.532 -6.823 -14.179 1.00 91.06 74 CYS A O 1
ATOM 632 N N . GLU A 1 75 ? 12.919 -5.908 -12.177 1.00 88.00 75 GLU A N 1
ATOM 633 C CA . GLU A 1 75 ? 14.217 -5.302 -12.521 1.00 88.00 75 GLU A CA 1
ATOM 634 C C . GLU A 1 75 ? 15.229 -6.313 -13.088 1.00 88.00 75 GLU A C 1
ATOM 636 O O . GLU A 1 75 ? 16.021 -5.974 -13.961 1.00 88.00 75 GLU A O 1
ATOM 641 N N . ASN A 1 76 ? 15.160 -7.566 -12.630 1.00 84.56 76 ASN A N 1
ATOM 642 C CA . ASN A 1 76 ? 16.039 -8.650 -13.072 1.00 84.56 76 ASN A CA 1
ATOM 643 C C . ASN A 1 76 ? 15.419 -9.537 -14.169 1.00 84.56 76 ASN A C 1
ATOM 645 O O . ASN A 1 76 ? 16.029 -10.538 -14.547 1.00 84.56 76 ASN A O 1
ATOM 649 N N . ASP A 1 77 ? 14.209 -9.231 -14.651 1.00 87.12 77 ASP A N 1
ATOM 650 C CA . ASP A 1 77 ? 13.556 -10.040 -15.682 1.00 87.12 77 ASP A CA 1
ATOM 651 C C . ASP A 1 77 ? 14.113 -9.664 -17.075 1.00 87.12 77 ASP A C 1
ATOM 653 O O . ASP A 1 77 ? 13.972 -8.520 -17.511 1.00 87.12 77 ASP A O 1
ATOM 657 N N . PRO A 1 78 ? 14.698 -10.616 -17.832 1.00 76.19 78 PRO A N 1
ATOM 658 C CA . PRO A 1 78 ? 15.473 -10.331 -19.048 1.00 76.19 78 PRO A CA 1
ATOM 659 C C . PRO A 1 78 ? 14.652 -9.772 -20.225 1.00 76.19 78 PRO A C 1
ATOM 661 O O . PRO A 1 78 ? 15.220 -9.376 -21.238 1.00 76.19 78 PRO A O 1
ATOM 664 N N . GLY A 1 79 ? 13.320 -9.759 -20.119 1.00 77.69 79 GLY A N 1
ATOM 665 C CA . GLY A 1 79 ? 12.404 -9.267 -21.153 1.00 77.69 79 GLY A CA 1
ATOM 666 C C . GLY A 1 79 ? 11.804 -7.886 -20.880 1.00 77.69 79 GLY A C 1
ATOM 667 O O . GLY A 1 79 ? 10.943 -7.452 -21.644 1.00 77.69 79 GLY A O 1
ATOM 668 N N . ILE A 1 80 ? 12.187 -7.214 -19.789 1.00 80.81 80 ILE A N 1
ATOM 669 C CA . ILE A 1 80 ? 11.569 -5.956 -19.355 1.00 80.81 80 ILE A CA 1
ATOM 670 C C . ILE A 1 80 ? 12.633 -4.865 -19.295 1.00 80.81 80 ILE A C 1
ATOM 672 O O . ILE A 1 80 ? 13.686 -5.039 -18.694 1.00 80.81 80 ILE A O 1
ATOM 676 N N . ILE A 1 81 ? 12.342 -3.719 -19.914 1.00 79.56 81 ILE A N 1
ATOM 677 C CA . ILE A 1 81 ? 13.203 -2.539 -19.814 1.00 79.56 81 ILE A CA 1
ATOM 678 C C . ILE A 1 81 ? 13.160 -2.054 -18.357 1.00 79.56 81 ILE A C 1
ATOM 680 O O . ILE A 1 81 ? 12.060 -1.782 -17.861 1.00 79.56 81 ILE A O 1
ATOM 684 N N . PRO A 1 82 ? 14.310 -1.934 -17.668 1.00 78.50 82 PRO A N 1
ATOM 685 C CA . PRO A 1 82 ? 14.345 -1.432 -16.303 1.00 78.50 82 PRO A CA 1
ATOM 686 C C . PRO A 1 82 ? 13.779 -0.012 -16.247 1.00 78.50 82 PRO A C 1
ATOM 688 O O . PRO A 1 82 ? 14.214 0.877 -16.979 1.00 78.50 82 PRO A O 1
ATOM 691 N N . VAL A 1 83 ? 12.798 0.197 -15.374 1.00 86.44 83 VAL A N 1
ATOM 692 C CA . VAL A 1 83 ? 12.222 1.514 -15.086 1.00 86.44 83 VAL A CA 1
ATOM 693 C C . VAL A 1 83 ? 12.604 1.886 -13.662 1.00 86.44 83 VAL A C 1
ATOM 695 O O . VAL A 1 83 ? 12.599 1.022 -12.784 1.00 86.44 83 VAL A O 1
ATOM 698 N N . SER A 1 84 ? 12.910 3.164 -13.423 1.00 89.19 84 SER A N 1
ATOM 699 C CA . SER A 1 84 ? 13.216 3.644 -12.075 1.00 89.19 84 SER A CA 1
ATOM 700 C C . SER A 1 84 ? 12.000 3.475 -11.164 1.00 89.19 84 SER A C 1
ATOM 702 O O . SER A 1 84 ? 11.021 4.220 -11.236 1.00 89.19 84 SER A O 1
ATOM 704 N N . HIS A 1 85 ? 12.066 2.458 -10.309 1.00 92.62 85 HIS A N 1
ATOM 705 C CA . HIS A 1 85 ? 11.045 2.166 -9.311 1.00 92.62 85 HIS A CA 1
ATOM 706 C C . HIS A 1 85 ? 10.969 3.262 -8.232 1.00 92.62 85 HIS A C 1
ATOM 708 O O . HIS A 1 85 ? 9.909 3.459 -7.640 1.00 92.62 85 HIS A O 1
ATOM 714 N N . GLU A 1 86 ? 12.066 3.995 -8.017 1.00 92.25 86 GLU A N 1
ATOM 715 C CA . GLU A 1 86 ? 12.187 5.089 -7.046 1.00 92.25 86 GLU A CA 1
ATOM 716 C C . GLU 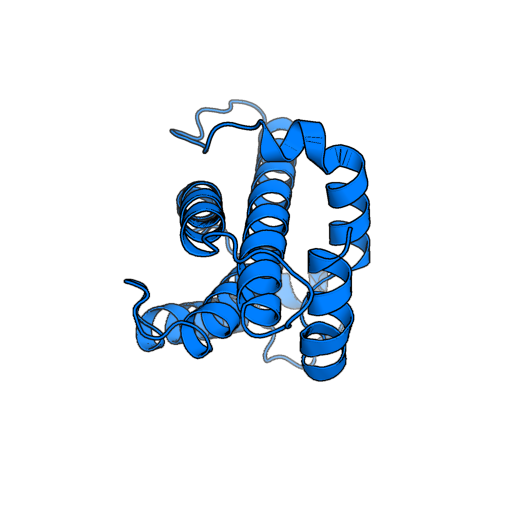A 1 86 ? 11.255 6.254 -7.387 1.00 92.25 86 GLU A C 1
ATOM 718 O O . GLU A 1 86 ? 10.556 6.747 -6.512 1.00 92.25 86 GLU A O 1
ATOM 723 N N . VAL A 1 87 ? 11.121 6.614 -8.669 1.00 92.38 87 VAL A N 1
ATOM 724 C CA . VAL A 1 87 ? 10.218 7.701 -9.100 1.00 92.38 87 VAL A CA 1
ATOM 725 C C . VAL A 1 87 ? 8.762 7.405 -8.725 1.00 92.38 87 VAL A C 1
ATOM 727 O O . VAL A 1 87 ? 8.031 8.286 -8.263 1.00 92.38 87 VAL A O 1
ATOM 730 N N . TYR A 1 88 ? 8.328 6.156 -8.909 1.00 94.06 88 TYR A N 1
ATOM 731 C CA . TYR A 1 88 ? 6.987 5.725 -8.518 1.00 94.06 88 TYR A CA 1
ATOM 732 C C . TYR A 1 88 ? 6.812 5.725 -7.001 1.00 94.06 88 TYR A C 1
ATOM 734 O O . TYR A 1 88 ? 5.781 6.170 -6.499 1.00 94.06 88 TYR A O 1
ATOM 742 N N . PHE A 1 89 ? 7.827 5.258 -6.279 1.00 93.94 89 PHE A N 1
ATOM 743 C CA . PHE A 1 89 ? 7.830 5.222 -4.824 1.00 93.94 89 PHE A CA 1
ATOM 744 C C . PHE A 1 89 ? 7.774 6.625 -4.202 1.00 93.94 89 PHE A C 1
ATOM 746 O O . PHE A 1 89 ? 6.914 6.877 -3.361 1.00 93.94 89 PHE A O 1
ATOM 753 N N . ASP A 1 90 ? 8.602 7.559 -4.668 1.00 93.44 90 ASP A N 1
ATOM 754 C CA . ASP A 1 90 ? 8.617 8.944 -4.188 1.00 93.44 90 ASP A CA 1
ATOM 755 C C . ASP A 1 90 ? 7.282 9.636 -4.444 1.00 93.44 90 ASP A C 1
ATOM 757 O O . ASP A 1 90 ? 6.758 10.353 -3.589 1.00 93.44 90 ASP A O 1
ATOM 761 N N . THR A 1 91 ? 6.695 9.396 -5.619 1.00 94.06 91 THR A N 1
ATOM 762 C CA . THR A 1 91 ? 5.373 9.933 -5.952 1.00 94.06 91 THR A CA 1
ATOM 763 C C . THR A 1 91 ? 4.316 9.366 -5.010 1.00 94.06 91 THR A C 1
ATOM 765 O O . THR A 1 91 ? 3.518 10.127 -4.466 1.00 94.06 91 THR A O 1
ATOM 768 N N . ALA A 1 92 ? 4.339 8.058 -4.743 1.00 95.19 92 ALA A N 1
ATOM 769 C CA . ALA A 1 92 ? 3.424 7.447 -3.791 1.00 95.19 92 ALA A CA 1
ATOM 770 C C . ALA A 1 92 ? 3.577 8.046 -2.386 1.00 95.19 92 ALA A C 1
ATOM 772 O O . ALA A 1 92 ? 2.581 8.429 -1.771 1.00 95.19 92 ALA A O 1
ATOM 773 N N . LEU A 1 93 ? 4.813 8.190 -1.898 1.00 93.62 93 LEU A N 1
ATOM 774 C CA . LEU A 1 93 ? 5.084 8.772 -0.586 1.00 93.62 93 LEU A CA 1
ATOM 775 C C . LEU A 1 93 ? 4.501 10.175 -0.440 1.00 93.62 93 LEU A C 1
ATOM 777 O O . LEU A 1 93 ? 3.895 10.462 0.588 1.00 93.62 93 LEU A O 1
ATOM 781 N N . ARG A 1 94 ? 4.581 11.018 -1.475 1.00 93.06 94 ARG A N 1
ATOM 782 C CA . ARG A 1 94 ? 3.966 12.356 -1.441 1.00 93.06 94 ARG A CA 1
ATOM 783 C C . ARG A 1 94 ? 2.451 12.306 -1.226 1.00 93.06 94 ARG A C 1
ATOM 785 O O . ARG A 1 94 ? 1.929 13.149 -0.505 1.00 93.06 94 ARG A O 1
ATOM 792 N N . HIS A 1 95 ? 1.748 11.326 -1.801 1.00 91.94 95 HIS A N 1
ATOM 793 C CA . HIS A 1 95 ? 0.315 11.135 -1.538 1.00 91.94 95 HIS A CA 1
ATOM 794 C C . HIS A 1 95 ? 0.042 10.563 -0.140 1.00 91.94 95 HIS A C 1
ATOM 796 O O . HIS A 1 95 ? -0.990 10.879 0.443 1.00 91.94 95 HIS A O 1
ATOM 802 N N . PHE A 1 96 ? 0.945 9.745 0.410 1.00 93.06 96 PHE A N 1
ATOM 803 C CA . PHE A 1 96 ? 0.749 9.092 1.707 1.00 93.06 96 PHE A CA 1
ATOM 804 C C . PHE A 1 96 ? 1.089 9.960 2.914 1.00 93.06 96 PHE A C 1
ATOM 806 O O . PHE A 1 96 ? 0.413 9.845 3.932 1.00 93.06 96 PHE A O 1
ATOM 813 N N . THR A 1 97 ? 2.101 10.826 2.830 1.00 91.00 97 THR A N 1
ATOM 814 C CA . THR A 1 97 ? 2.520 11.694 3.943 1.00 91.00 97 THR A CA 1
ATOM 815 C C . THR A 1 97 ? 1.343 12.387 4.649 1.00 91.00 97 THR A C 1
ATOM 817 O O . THR A 1 97 ? 1.221 12.203 5.863 1.00 91.00 97 THR A O 1
ATOM 820 N N . PRO A 1 98 ? 0.425 13.089 3.949 1.00 88.56 98 PRO A N 1
ATOM 821 C CA . PRO A 1 98 ? -0.727 13.724 4.598 1.00 88.56 98 PRO A CA 1
ATOM 822 C C . PRO A 1 98 ? -1.757 12.723 5.151 1.00 88.56 98 PRO A C 1
ATOM 824 O O . PRO A 1 98 ? -2.499 13.057 6.067 1.00 88.56 98 PRO A O 1
ATOM 827 N N . LEU A 1 99 ? -1.802 11.494 4.629 1.00 89.25 99 LEU A N 1
ATOM 828 C CA . LEU A 1 99 ? -2.733 10.442 5.058 1.00 89.25 99 LEU A CA 1
ATOM 829 C C . LEU A 1 99 ? -2.205 9.610 6.234 1.00 89.25 99 LEU A C 1
ATOM 831 O O . LEU A 1 99 ? -2.970 8.898 6.882 1.00 89.25 99 LEU A O 1
ATOM 835 N N . SER A 1 100 ? -0.901 9.675 6.513 1.00 88.06 100 SER A N 1
ATOM 836 C CA . SER A 1 100 ? -0.220 8.827 7.502 1.00 88.06 100 SER A CA 1
ATOM 837 C C . SER A 1 100 ? -0.728 9.007 8.938 1.00 88.06 100 SER A C 1
ATOM 839 O O . SER A 1 100 ? -0.566 8.111 9.766 1.00 88.06 100 SER A O 1
ATOM 841 N N . THR A 1 101 ? -1.373 10.138 9.224 1.00 86.81 101 THR A N 1
ATOM 842 C CA . THR A 1 101 ? -1.970 10.473 10.524 1.00 86.81 101 THR A CA 1
ATOM 843 C C . THR A 1 101 ? -3.373 9.890 10.709 1.00 86.81 101 THR A C 1
ATOM 845 O O . THR A 1 101 ? -3.872 9.840 11.833 1.00 86.81 101 THR A O 1
ATOM 848 N N . ILE A 1 102 ? -4.018 9.424 9.634 1.00 89.00 102 ILE A N 1
ATOM 849 C CA . ILE A 1 102 ? -5.369 8.864 9.678 1.00 89.00 102 ILE A CA 1
ATOM 850 C C . ILE A 1 102 ? -5.306 7.466 10.297 1.00 89.00 102 ILE A C 1
ATOM 852 O O . ILE A 1 102 ? -4.667 6.560 9.758 1.00 89.00 102 ILE A O 1
ATOM 856 N N . GLN A 1 103 ? -6.027 7.248 11.395 1.00 88.06 103 GLN A N 1
ATOM 857 C CA . GLN A 1 103 ? -6.160 5.926 12.009 1.00 88.06 103 GLN A CA 1
ATOM 858 C C . GLN A 1 103 ? -7.192 5.091 11.247 1.00 88.06 103 GLN A C 1
ATOM 860 O O . GLN A 1 103 ? -8.394 5.166 11.486 1.00 88.06 103 GLN A O 1
ATOM 865 N N . SER A 1 104 ? -6.723 4.286 10.297 1.00 90.75 104 SER A N 1
ATOM 866 C CA . SER A 1 104 ? -7.588 3.427 9.490 1.00 90.75 104 SER A CA 1
ATOM 867 C C . SER A 1 104 ? -6.891 2.130 9.082 1.00 90.75 104 SER A C 1
ATOM 869 O O . SER A 1 104 ? -5.660 2.036 9.067 1.00 90.75 104 SER A O 1
ATOM 871 N N . LEU A 1 105 ? -7.680 1.108 8.733 1.00 91.62 105 LEU A N 1
ATOM 872 C CA . LEU A 1 105 ? -7.132 -0.155 8.230 1.00 91.62 105 LEU A CA 1
ATOM 873 C C . LEU A 1 105 ? -6.322 0.065 6.943 1.00 91.62 105 LEU A C 1
ATOM 875 O O . LEU A 1 105 ? -5.278 -0.561 6.777 1.00 91.62 105 LEU A O 1
ATOM 879 N N . THR A 1 106 ? -6.759 0.980 6.074 1.00 93.88 106 THR A N 1
ATOM 880 C CA . THR A 1 106 ? -6.048 1.332 4.838 1.00 93.88 106 THR A CA 1
ATOM 881 C C . THR A 1 106 ? -4.680 1.940 5.134 1.00 93.88 106 THR A C 1
ATOM 883 O O . THR A 1 106 ? -3.712 1.587 4.464 1.00 93.88 106 THR A O 1
ATOM 886 N N . THR A 1 107 ? -4.544 2.744 6.195 1.00 94.31 107 THR A N 1
ATOM 887 C CA . THR A 1 107 ? -3.239 3.237 6.669 1.00 94.31 107 THR A CA 1
ATOM 888 C C . THR A 1 107 ? -2.321 2.090 7.098 1.00 94.31 107 THR A C 1
ATOM 890 O O . THR A 1 107 ? -1.157 2.057 6.707 1.00 94.31 107 THR A O 1
ATOM 893 N N . VAL A 1 108 ? -2.826 1.098 7.842 1.00 95.00 108 VAL A N 1
ATOM 894 C CA . VAL A 1 108 ? -2.024 -0.083 8.227 1.00 95.00 108 VAL A CA 1
ATOM 895 C C . VAL A 1 108 ? -1.570 -0.860 6.989 1.00 95.00 108 VAL A C 1
ATOM 897 O O . VAL A 1 108 ? -0.401 -1.226 6.882 1.00 95.00 108 VAL A O 1
ATOM 900 N N . GLN A 1 109 ? -2.465 -1.077 6.023 1.00 95.38 109 GLN A N 1
ATOM 901 C CA . GLN A 1 109 ? -2.138 -1.741 4.756 1.00 95.38 109 GLN A CA 1
ATOM 902 C C . GLN A 1 109 ? -1.088 -0.962 3.952 1.00 95.38 109 GLN A C 1
ATOM 904 O O . GLN A 1 109 ? -0.179 -1.567 3.380 1.00 95.38 109 GLN A O 1
ATOM 909 N N . ALA A 1 110 ? -1.181 0.368 3.943 1.00 95.69 110 ALA A N 1
ATOM 910 C CA . ALA A 1 110 ? -0.215 1.250 3.303 1.00 95.69 110 ALA A CA 1
ATOM 911 C C . ALA A 1 110 ? 1.173 1.147 3.949 1.00 95.69 110 ALA A C 1
ATOM 913 O O . ALA A 1 110 ? 2.166 0.947 3.249 1.00 95.69 110 ALA A O 1
ATOM 914 N N . LEU A 1 111 ? 1.243 1.183 5.283 1.00 95.44 111 LEU A N 1
ATOM 915 C CA . LEU A 1 111 ? 2.494 1.025 6.028 1.00 95.44 111 LEU A CA 1
ATOM 916 C C . LEU A 1 111 ? 3.125 -0.356 5.804 1.00 95.44 111 LEU A C 1
ATOM 918 O O . LEU A 1 111 ? 4.334 -0.454 5.597 1.00 95.44 111 LEU A O 1
ATOM 922 N N . LEU A 1 112 ? 2.321 -1.423 5.778 1.00 95.19 112 LEU A N 1
ATOM 923 C CA . LEU A 1 112 ? 2.796 -2.767 5.436 1.00 95.19 112 LEU A CA 1
ATOM 924 C C . LEU A 1 112 ? 3.368 -2.823 4.014 1.00 95.19 112 LEU A C 1
ATOM 926 O O . LEU A 1 112 ? 4.405 -3.450 3.796 1.00 95.19 112 LEU A O 1
ATOM 930 N N . LEU A 1 113 ? 2.741 -2.143 3.052 1.00 95.25 113 LEU A N 1
ATOM 931 C CA . LEU A 1 113 ? 3.247 -2.083 1.682 1.00 95.25 113 LEU A CA 1
ATOM 932 C C . LEU A 1 113 ? 4.585 -1.333 1.593 1.00 95.25 113 LEU A C 1
ATOM 934 O O . LEU A 1 113 ? 5.484 -1.789 0.884 1.00 95.25 113 LEU A O 1
ATOM 938 N N . LEU A 1 114 ? 4.743 -0.239 2.346 1.00 94.50 114 LEU A N 1
ATOM 939 C CA . LEU A 1 114 ? 6.014 0.486 2.466 1.00 94.50 114 LEU A CA 1
ATOM 940 C C . LEU A 1 114 ? 7.115 -0.411 3.040 1.00 94.50 114 LEU A C 1
ATOM 942 O O . LEU A 1 114 ? 8.178 -0.529 2.442 1.00 94.50 114 LEU A O 1
ATOM 946 N N . ILE A 1 115 ? 6.831 -1.127 4.131 1.00 94.31 115 ILE A N 1
ATOM 947 C CA . ILE A 1 115 ? 7.750 -2.100 4.744 1.00 94.31 115 ILE A CA 1
ATOM 948 C C . ILE A 1 115 ? 8.199 -3.156 3.720 1.00 94.31 115 ILE A C 1
ATOM 950 O O . ILE A 1 115 ? 9.392 -3.425 3.565 1.00 94.31 115 ILE A O 1
ATOM 954 N N . VAL A 1 116 ? 7.248 -3.732 2.978 1.00 94.06 116 VAL A N 1
ATOM 955 C CA . VAL A 1 116 ? 7.497 -4.735 1.928 1.00 94.06 116 VAL A CA 1
ATOM 956 C C . VAL A 1 116 ? 8.392 -4.183 0.811 1.00 94.06 116 VAL A C 1
ATOM 958 O O . VAL A 1 116 ? 9.220 -4.929 0.276 1.00 94.06 116 VAL A O 1
ATOM 961 N N . TYR A 1 117 ? 8.244 -2.907 0.453 1.00 93.69 117 TYR A N 1
ATOM 962 C CA . TYR A 1 117 ? 9.112 -2.242 -0.516 1.00 93.69 117 TYR A CA 1
ATOM 963 C C . TYR A 1 117 ? 10.519 -1.997 0.050 1.00 93.69 117 TYR A C 1
ATOM 965 O O . TYR A 1 117 ? 11.494 -2.412 -0.575 1.00 93.69 117 TYR A O 1
ATOM 973 N N . THR A 1 118 ? 10.642 -1.425 1.252 1.00 92.12 118 THR A N 1
ATOM 974 C CA . THR A 1 118 ? 11.935 -1.136 1.902 1.00 92.12 118 THR A CA 1
ATOM 975 C C . THR A 1 118 ? 12.782 -2.396 2.096 1.00 92.12 118 THR A C 1
ATOM 977 O O . THR A 1 118 ? 13.990 -2.365 1.878 1.00 92.12 118 THR A O 1
ATOM 980 N N . PHE A 1 119 ? 12.171 -3.548 2.397 1.00 90.75 119 PHE A N 1
ATOM 981 C CA . PHE A 1 119 ? 12.895 -4.827 2.445 1.00 90.75 119 PHE A CA 1
ATOM 982 C C . PHE A 1 119 ? 13.572 -5.214 1.121 1.00 90.75 119 PHE A C 1
ATOM 984 O O . PHE A 1 119 ? 14.557 -5.947 1.130 1.00 90.75 119 PHE A O 1
ATOM 991 N N . ARG A 1 120 ? 13.039 -4.763 -0.018 1.00 89.38 120 ARG A N 1
ATOM 992 C CA . ARG A 1 120 ? 13.587 -5.037 -1.359 1.00 89.38 120 ARG A CA 1
ATOM 993 C C . ARG A 1 120 ? 14.483 -3.925 -1.882 1.00 89.38 120 ARG A C 1
ATOM 995 O O . ARG A 1 120 ? 15.186 -4.128 -2.868 1.00 89.38 120 ARG A O 1
ATOM 1002 N N . HIS A 1 121 ? 14.439 -2.761 -1.251 1.00 87.25 121 HIS A N 1
ATOM 1003 C CA . HIS A 1 121 ? 15.232 -1.604 -1.614 1.00 87.25 121 HIS A CA 1
ATOM 1004 C C . HIS A 1 121 ? 15.815 -0.974 -0.346 1.00 87.25 121 HIS A C 1
ATOM 1006 O O . HIS A 1 121 ? 15.290 -0.007 0.203 1.00 87.25 121 HIS A O 1
ATOM 1012 N N . THR A 1 122 ? 16.913 -1.568 0.125 1.00 73.12 122 THR A N 1
ATOM 1013 C CA . THR A 1 122 ? 17.587 -1.209 1.383 1.00 73.12 122 THR A CA 1
ATOM 1014 C C . THR A 1 122 ? 18.180 0.204 1.376 1.00 73.12 122 THR A C 1
ATOM 1016 O O . THR A 1 122 ? 18.434 0.748 2.443 1.00 73.12 122 THR A O 1
ATOM 1019 N N . SER A 1 123 ? 18.355 0.816 0.201 1.00 71.31 123 SER A N 1
ATOM 1020 C CA . SER A 1 123 ? 18.814 2.206 0.052 1.00 71.31 123 SER A CA 1
ATOM 1021 C C . SER A 1 123 ? 17.707 3.252 0.224 1.00 71.31 123 SER A C 1
ATOM 1023 O O . SER A 1 123 ? 17.976 4.438 0.077 1.00 71.31 123 SER A O 1
ATOM 1025 N N . SER A 1 124 ? 16.469 2.839 0.518 1.00 70.50 124 SER A N 1
ATOM 1026 C CA . SER A 1 124 ? 15.374 3.775 0.781 1.00 70.50 124 SER A CA 1
ATOM 1027 C C . SER A 1 124 ? 15.672 4.630 2.016 1.00 70.50 124 SER A C 1
ATOM 1029 O O . SER A 1 124 ? 16.089 4.107 3.047 1.00 70.50 124 SER A O 1
ATOM 1031 N N . GLU A 1 125 ? 15.370 5.928 1.948 1.00 75.81 125 GLU A N 1
ATOM 1032 C CA . GLU A 1 125 ? 15.462 6.852 3.090 1.00 75.81 125 GLU A CA 1
ATOM 1033 C C . GLU A 1 125 ? 14.508 6.480 4.246 1.00 75.81 125 GLU A C 1
ATOM 1035 O O . GLU A 1 125 ? 14.6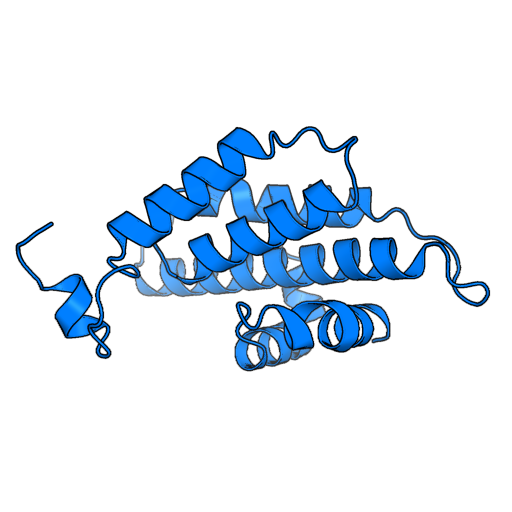62 6.952 5.375 1.00 75.81 125 GLU A O 1
ATOM 1040 N N . LEU A 1 126 ? 13.523 5.606 3.997 1.00 81.75 126 LEU A N 1
ATOM 1041 C CA . LEU A 1 126 ? 12.603 5.127 5.024 1.00 81.75 126 LEU A CA 1
ATOM 1042 C C . LEU A 1 126 ? 13.291 4.195 6.022 1.00 81.75 126 LEU A C 1
ATOM 1044 O O . LEU A 1 126 ? 13.760 3.104 5.693 1.00 81.75 126 LEU A O 1
ATOM 1048 N N . SER A 1 127 ? 13.215 4.563 7.299 1.00 87.31 127 SER A N 1
ATOM 1049 C CA . SER A 1 127 ? 13.639 3.681 8.377 1.00 87.31 127 SER A CA 1
ATOM 1050 C C . SER A 1 127 ? 12.612 2.573 8.618 1.00 87.31 127 SER A C 1
ATOM 1052 O O . SER A 1 127 ? 11.562 2.793 9.222 1.00 87.31 127 SER A O 1
ATOM 1054 N N . LEU A 1 128 ? 12.971 1.352 8.215 1.00 89.31 128 LEU A N 1
ATOM 1055 C CA . LEU A 1 128 ? 12.172 0.139 8.414 1.00 89.31 128 LEU A CA 1
ATOM 1056 C C . LEU A 1 128 ? 11.701 -0.038 9.868 1.00 89.31 128 LEU A C 1
ATOM 1058 O O . LEU A 1 128 ? 10.565 -0.442 10.102 1.00 89.31 128 LEU A O 1
ATOM 1062 N N . TRP A 1 129 ? 12.560 0.281 10.840 1.00 90.31 129 TRP A N 1
ATOM 1063 C CA . TRP A 1 129 ? 12.222 0.213 12.263 1.00 90.31 129 TRP A CA 1
ATOM 1064 C C . TRP A 1 129 ? 11.092 1.180 12.630 1.00 90.31 129 TRP A C 1
ATOM 1066 O O . TRP A 1 129 ? 10.125 0.783 13.278 1.00 90.31 129 TRP A O 1
ATOM 1076 N N . HIS A 1 130 ? 11.181 2.431 12.172 1.00 90.81 130 HIS A N 1
ATOM 1077 C CA . HIS A 1 130 ? 10.167 3.444 12.450 1.00 90.81 130 HIS A CA 1
ATOM 1078 C C . HIS A 1 130 ? 8.846 3.124 11.742 1.00 90.81 130 HIS A C 1
ATOM 1080 O O . HIS A 1 130 ? 7.797 3.132 12.384 1.00 90.81 130 HIS A O 1
ATOM 1086 N N . THR A 1 131 ? 8.882 2.771 10.452 1.00 92.12 131 THR A N 1
ATOM 1087 C CA . THR A 1 131 ? 7.674 2.401 9.694 1.00 92.12 131 THR A CA 1
ATOM 1088 C C . THR A 1 131 ? 7.027 1.132 10.257 1.00 92.12 131 THR A C 1
ATOM 1090 O O . THR A 1 131 ? 5.808 1.077 10.403 1.00 92.12 131 THR A O 1
ATOM 1093 N N . GLY A 1 132 ? 7.833 0.136 10.641 1.00 93.19 132 GLY A N 1
ATOM 1094 C CA . GLY A 1 132 ? 7.379 -1.079 11.321 1.00 93.19 132 GLY A CA 1
ATOM 1095 C C . GLY A 1 132 ? 6.706 -0.791 12.660 1.00 93.19 132 GLY A C 1
ATOM 1096 O O . GLY A 1 132 ? 5.600 -1.270 12.913 1.00 93.19 132 GLY A O 1
ATOM 1097 N N . GLY A 1 133 ? 7.336 0.038 13.495 1.00 93.81 133 GLY A N 1
ATOM 1098 C CA . GLY A 1 133 ? 6.772 0.467 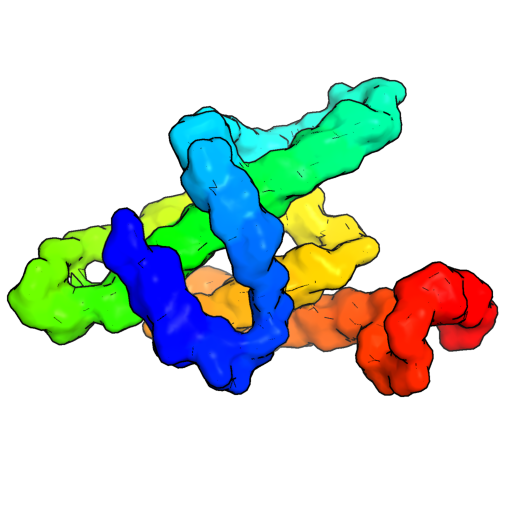14.774 1.00 93.81 133 GLY A CA 1
ATOM 1099 C C . GLY A 1 133 ? 5.452 1.224 14.614 1.00 93.81 133 GLY A C 1
ATOM 1100 O O . GLY A 1 133 ? 4.511 0.969 15.367 1.00 93.81 133 GLY A O 1
ATOM 1101 N N . LEU A 1 134 ? 5.354 2.103 13.611 1.00 93.31 134 LEU A N 1
ATOM 1102 C CA . LEU A 1 134 ? 4.121 2.827 13.299 1.00 93.31 134 LEU A CA 1
ATOM 1103 C C . LEU A 1 134 ? 3.008 1.871 12.851 1.00 93.31 134 LEU A C 1
ATOM 1105 O O . LEU A 1 134 ? 1.907 1.943 13.384 1.00 93.31 134 LEU A O 1
ATOM 1109 N N . ALA A 1 135 ? 3.306 0.921 11.959 1.00 94.56 135 ALA A N 1
ATOM 1110 C CA . ALA A 1 135 ? 2.333 -0.070 11.497 1.00 94.56 135 ALA A CA 1
ATOM 1111 C C . ALA A 1 135 ? 1.754 -0.896 12.656 1.00 94.56 135 ALA A C 1
ATOM 1113 O O . ALA A 1 135 ? 0.540 -1.090 12.739 1.00 94.56 135 ALA A O 1
ATOM 1114 N N . ILE A 1 136 ? 2.617 -1.357 13.569 1.00 94.69 136 ILE A N 1
ATOM 1115 C CA . ILE A 1 136 ? 2.204 -2.132 14.746 1.00 94.69 136 ILE A CA 1
ATOM 1116 C C . ILE A 1 136 ? 1.354 -1.272 15.684 1.00 94.69 136 ILE A C 1
ATOM 1118 O O . ILE A 1 136 ? 0.289 -1.720 16.108 1.00 94.69 136 ILE A O 1
ATOM 1122 N N . ARG A 1 137 ? 1.781 -0.037 15.982 1.00 93.44 137 ARG A N 1
ATOM 1123 C CA . ARG A 1 137 ? 1.016 0.890 16.828 1.00 93.44 137 ARG A CA 1
ATOM 1124 C C . ARG A 1 137 ? -0.372 1.148 16.242 1.00 93.44 137 ARG A C 1
ATOM 1126 O O . ARG A 1 137 ? -1.354 0.924 16.941 1.00 93.44 137 ARG A O 1
ATOM 1133 N N . SER A 1 138 ? -0.469 1.505 14.962 1.00 92.06 138 SER A N 1
ATOM 1134 C CA . SER A 1 138 ? -1.757 1.743 14.298 1.00 92.06 138 SER A CA 1
ATOM 1135 C C . SER A 1 138 ? -2.648 0.495 14.288 1.00 92.06 138 SER A C 1
ATOM 1137 O O . SER A 1 138 ? -3.854 0.588 14.506 1.00 92.06 138 SER A O 1
ATOM 1139 N N . ALA A 1 139 ? -2.079 -0.700 14.097 1.00 91.88 139 ALA A N 1
ATOM 1140 C CA . ALA A 1 139 ? -2.833 -1.951 14.187 1.00 91.88 139 ALA A CA 1
ATOM 1141 C C . ALA A 1 139 ? -3.371 -2.217 15.606 1.00 91.88 139 ALA A C 1
ATOM 1143 O O . ALA A 1 139 ? -4.475 -2.749 15.765 1.00 91.88 139 ALA A O 1
ATOM 1144 N N . ILE A 1 140 ? -2.607 -1.860 16.641 1.00 91.56 140 ILE A N 1
ATOM 1145 C CA . ILE A 1 140 ? -3.025 -2.003 18.038 1.00 91.56 140 ILE A CA 1
ATOM 1146 C C . ILE A 1 140 ? -4.108 -0.984 18.393 1.00 91.56 140 ILE A C 1
ATOM 1148 O O . ILE A 1 140 ? -5.112 -1.395 18.968 1.00 91.56 140 ILE A O 1
ATOM 1152 N N . GLU A 1 141 ? -3.948 0.280 17.996 1.00 89.25 141 GLU A N 1
ATOM 1153 C CA . GLU A 1 141 ? -4.930 1.358 18.206 1.00 89.25 141 GLU A CA 1
ATOM 1154 C C . GLU A 1 141 ? -6.283 1.020 17.568 1.00 89.25 141 GLU A C 1
ATOM 1156 O O . GLU A 1 141 ? -7.329 1.173 18.189 1.00 89.25 141 GLU A O 1
ATOM 1161 N N . LEU A 1 142 ? -6.276 0.424 16.372 1.00 87.38 142 LEU A N 1
ATOM 1162 C CA . LEU A 1 142 ? -7.492 -0.086 15.727 1.00 87.38 142 LEU A CA 1
ATOM 1163 C C . LEU A 1 142 ? -8.052 -1.356 16.384 1.00 87.38 142 LEU A C 1
ATOM 1165 O O . LEU A 1 142 ? -9.099 -1.866 15.980 1.00 87.38 142 LEU A O 1
ATOM 1169 N N . GLY A 1 143 ? -7.351 -1.929 17.360 1.00 86.00 143 GLY A N 1
ATOM 1170 C CA . GLY A 1 143 ? -7.744 -3.153 18.038 1.00 86.00 143 GLY A CA 1
ATOM 1171 C C . GLY A 1 143 ? -7.617 -4.417 17.193 1.00 86.00 143 GLY A C 1
ATOM 1172 O O . GLY A 1 143 ? -8.281 -5.399 17.521 1.00 86.00 143 GLY A O 1
ATOM 1173 N N . LEU A 1 144 ? -6.811 -4.428 16.121 1.00 86.38 144 LEU A N 1
ATOM 1174 C CA . LEU A 1 144 ? -6.663 -5.585 15.215 1.00 86.38 144 LEU A CA 1
ATOM 1175 C C . LEU A 1 144 ? -6.114 -6.834 15.921 1.00 86.38 144 LEU A C 1
ATOM 1177 O O . LEU A 1 144 ? -6.318 -7.953 15.459 1.00 86.38 144 LEU A O 1
ATOM 1181 N N . HIS A 1 145 ? -5.443 -6.645 17.056 1.00 86.75 145 HIS A N 1
ATOM 1182 C CA . HIS A 1 145 ? -4.950 -7.712 17.923 1.00 86.75 145 HIS A CA 1
ATOM 1183 C C . HIS A 1 145 ? -6.076 -8.456 18.670 1.00 86.75 145 HIS A C 1
ATOM 1185 O O . HIS A 1 145 ? -5.861 -9.556 19.181 1.00 86.75 145 HIS A O 1
ATOM 1191 N N 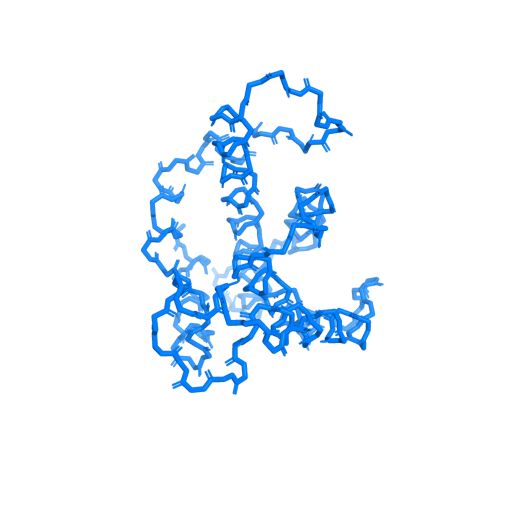. ARG A 1 146 ? -7.284 -7.881 18.743 1.00 84.38 146 ARG A N 1
ATOM 1192 C CA . ARG A 1 146 ? -8.444 -8.490 19.402 1.00 84.38 146 ARG A CA 1
ATOM 1193 C C . ARG A 1 146 ? -9.141 -9.450 18.440 1.00 84.38 146 ARG A C 1
ATOM 1195 O O . ARG A 1 146 ? -9.373 -9.130 17.278 1.00 84.38 146 ARG A O 1
ATOM 1202 N N . LYS A 1 147 ? -9.575 -10.613 18.934 1.00 70.44 147 LYS A N 1
ATOM 1203 C CA . LYS A 1 147 ? -10.340 -11.612 18.157 1.00 70.44 147 LYS A CA 1
ATOM 1204 C C . LYS A 1 147 ? -11.821 -11.214 17.999 1.00 70.44 147 LYS A C 1
ATOM 1206 O O . LYS A 1 147 ? -12.713 -12.041 18.164 1.00 70.44 147 LYS A O 1
ATOM 1211 N N . ILE A 1 148 ? -12.084 -9.941 17.705 1.00 73.19 148 ILE A N 1
ATOM 1212 C CA . ILE A 1 148 ? -13.423 -9.382 17.497 1.00 73.19 148 ILE A CA 1
ATOM 1213 C C . ILE A 1 148 ? -13.631 -9.251 15.989 1.00 73.19 148 ILE A C 1
ATOM 1215 O O . ILE A 1 148 ? -12.929 -8.498 15.319 1.00 73.19 148 ILE A O 1
ATOM 1219 N N . ARG A 1 149 ? -14.573 -10.028 15.441 1.00 64.88 149 ARG A N 1
ATOM 1220 C CA . ARG A 1 149 ? -14.816 -10.090 13.988 1.00 64.88 149 ARG A CA 1
ATOM 1221 C C . ARG A 1 149 ? -15.544 -8.865 13.429 1.00 64.88 149 ARG A C 1
ATOM 1223 O O . ARG A 1 149 ? -15.433 -8.608 12.237 1.00 64.88 149 ARG A O 1
ATOM 1230 N N . LEU A 1 150 ? -16.297 -8.143 14.257 1.00 71.19 150 LEU A N 1
ATOM 1231 C CA . LEU A 1 150 ? -17.125 -7.014 13.829 1.00 71.19 150 LEU A CA 1
ATOM 1232 C C . LEU A 1 150 ? -16.403 -5.690 14.089 1.00 71.19 150 LEU A C 1
ATOM 1234 O O . LEU A 1 150 ? -15.991 -5.426 15.218 1.00 71.19 150 LEU A O 1
ATOM 1238 N N . LYS A 1 151 ? -16.266 -4.872 13.037 1.00 67.88 151 LYS A N 1
ATOM 1239 C CA . LYS A 1 151 ? -15.586 -3.569 13.077 1.00 67.88 151 LYS A CA 1
ATOM 1240 C C . LYS A 1 151 ? -16.224 -2.635 14.111 1.00 67.88 151 LYS A C 1
ATOM 1242 O O . LYS A 1 151 ? -15.514 -2.144 14.979 1.00 67.88 151 LYS A O 1
ATOM 1247 N N . ASP A 1 152 ? -17.548 -2.507 14.092 1.00 67.25 152 ASP A N 1
ATOM 1248 C CA . ASP A 1 152 ? -18.280 -1.581 14.968 1.00 67.25 152 ASP A CA 1
ATOM 1249 C C . ASP A 1 152 ? -18.141 -1.951 16.453 1.00 67.25 152 ASP A C 1
ATOM 1251 O O . ASP A 1 152 ? -17.978 -1.087 17.313 1.00 67.25 152 ASP A O 1
ATOM 1255 N N . ILE A 1 153 ? -18.122 -3.256 16.752 1.00 66.44 153 ILE A N 1
ATOM 1256 C CA . ILE A 1 153 ? -17.900 -3.780 18.110 1.00 66.44 153 ILE A CA 1
ATOM 1257 C C . ILE A 1 153 ? -16.457 -3.530 18.557 1.00 66.44 153 ILE A C 1
ATOM 1259 O O . ILE A 1 153 ? -16.208 -3.265 19.727 1.00 66.44 153 ILE A O 1
ATOM 1263 N N . ARG A 1 154 ? -15.497 -3.612 17.632 1.00 66.81 154 ARG A N 1
ATOM 1264 C CA . ARG A 1 154 ? -14.082 -3.359 17.917 1.00 66.81 154 ARG A CA 1
ATOM 1265 C C . ARG A 1 154 ? -13.818 -1.877 18.190 1.00 66.81 154 ARG A C 1
ATOM 1267 O O . ARG A 1 154 ? -13.048 -1.570 19.090 1.00 66.81 154 ARG A O 1
ATOM 1274 N N . GLU A 1 155 ? -14.438 -0.981 17.430 1.00 66.88 155 GLU A N 1
ATOM 1275 C CA . GLU A 1 155 ? -14.274 0.473 17.577 1.00 66.88 155 GLU A CA 1
ATOM 1276 C C . GLU A 1 155 ? -15.037 1.032 18.792 1.00 66.88 155 GLU A C 1
ATOM 1278 O O . GLU A 1 155 ? -14.611 2.028 19.364 1.00 66.88 155 GLU A O 1
ATOM 1283 N N . SER A 1 156 ? -16.100 0.354 19.244 1.00 62.81 156 SER A N 1
ATOM 1284 C CA . SER A 1 156 ? -16.920 0.766 20.399 1.00 62.81 156 SER A CA 1
ATOM 1285 C C . SER A 1 156 ? -16.513 0.139 21.743 1.00 62.81 156 SER A C 1
ATOM 1287 O O . SER A 1 156 ? -17.141 0.424 22.762 1.00 62.81 156 SER A O 1
ATOM 1289 N N . ASP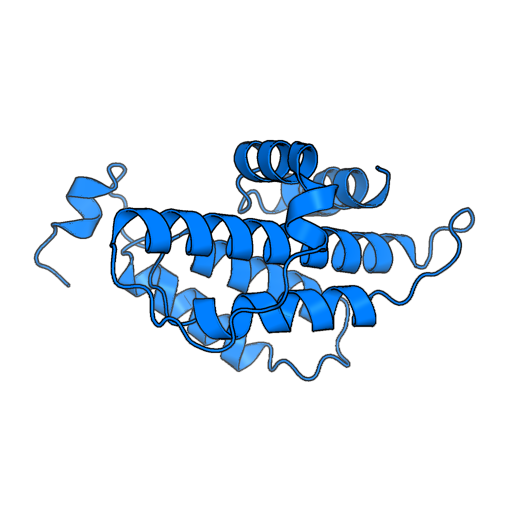 A 1 157 ? -15.515 -0.749 21.776 1.00 56.94 157 ASP A N 1
ATOM 1290 C CA . ASP A 1 157 ? -15.093 -1.442 23.001 1.00 56.94 157 ASP A CA 1
ATOM 1291 C C . ASP A 1 157 ? -14.334 -0.476 23.942 1.00 56.94 157 ASP A C 1
ATOM 1293 O O . ASP A 1 157 ? -13.236 -0.037 23.588 1.00 56.94 157 ASP A O 1
ATOM 1297 N N . PRO A 1 158 ? -14.864 -0.165 25.147 1.00 59.12 158 PRO A N 1
ATOM 1298 C CA . PRO A 1 158 ? -14.351 0.873 26.053 1.00 59.12 158 PRO A CA 1
ATOM 1299 C C . PRO A 1 158 ? -13.018 0.524 26.735 1.00 59.12 158 PRO A C 1
ATOM 1301 O O . PRO A 1 158 ? -12.566 1.255 27.609 1.00 59.12 158 PRO A O 1
ATOM 1304 N N . ARG A 1 159 ? -12.388 -0.598 26.373 1.00 57.00 159 ARG A N 1
ATOM 1305 C CA . ARG A 1 159 ? -11.056 -1.006 26.847 1.00 57.00 159 ARG A CA 1
ATOM 1306 C C . ARG A 1 159 ? -9.901 -0.399 26.031 1.00 57.00 159 ARG A C 1
ATOM 1308 O O . ARG A 1 159 ? -8.828 -1.002 25.990 1.00 57.00 159 ARG A O 1
ATOM 1315 N N . ALA A 1 160 ? -10.144 0.725 25.356 1.00 51.56 160 ALA A N 1
ATOM 1316 C CA . ALA A 1 160 ? -9.114 1.520 24.688 1.00 51.56 160 ALA A CA 1
ATOM 1317 C C . ALA A 1 160 ? -8.228 2.250 25.709 1.00 51.56 160 ALA A C 1
ATOM 1319 O O . ALA A 1 160 ? -8.783 2.759 26.709 1.00 51.56 160 ALA A O 1
#

Secondary structure (DSSP, 8-state):
-HHHHHHIIIIIHHH--S-HHHHHHHHHTHHHHTTPPPP-----S-HHHHHHHHHHHHHHHHHHHHHHHHHHHHTT-TTS----HHHHHHHHHHHHGGGTTS-SHHHHHHHHHHHHHHTT-TT-SS-HHHHHHHHHHHHHHTTTTS----HHHHHS-S--

Sequence (160 aa):
MHYISTVYYRIQSRYGFLDWLSIQNWQFKHRYLCALQPLSDINIEQQDDIARAIDEHFGAFFLWMLYGLGAKLCENDPGIIPVSHEVYFDTALRHFTPLSTIQSLTTVQALLLLIVYTFRHTSSELSLWHTGGLAIRSAIELGLHRKIRLKDIRESDPRA

Foldseek 3Di:
DQQLVQCCVPPCVVPVLDDVVLLVVLVVVVVVLCPDDADPDPPDPDPVVSVVVLSSLLSSLVVLLSNLQSLLSCCPPPPDDRDNSVVSNVRSVSSCVVVCPPLDSSNLSSLVSVLVSCVSVVPDPDDNVVSVVSSVVSCVVQVVVDPDPDSVCSVPPPPD

InterPro domains:
  IPR007219 Xylanolytic transcriptional activator, regulatory domain [PF04082] (61-150)

Radius of gyration: 16.33 Å; chains: 1; bounding box: 37×38×48 Å

pLDDT: mean 86.18, std 11.04, range [51.56, 96.44]